Protein AF-A0A8B6X9J7-F1 (afdb_monomer_lite)

InterPro domains:
  IPR001387 Cro/C1-type, helix-turn-helix domain [PF01381] (58-104)
  IPR001387 Cro/C1-type, helix-turn-helix domain [PS50943] (61-108)
  IPR001387 Cro/C1-type, helix-turn-helix domain [SM00530] (52-108)
  IPR001387 Cro/C1-type, helix-turn-helix domain [cd00093] (61-108)
  IPR010982 Lambda repressor-like, DNA-binding domain superfamily [G3DSA:1.10.260.40] (42-122)
  IPR010982 Lambda repressor-like, DNA-binding domain superfamily [SSF47413] (48-125)
  IPR013430 Toxin-antitoxin system, antidote protein, HigA [PTHR36924] (44-119)
  IPR013430 Toxin-antitoxin system, antidote protein, HigA [TIGR02607] (44-119)

Secondary structure (DSSP, 8-state):
-----PPPPPP-----------------S---PPPPPPTTS-SS-PPPHHHHHIIIIITTTT--HHHHHHHHTS-HHHHHHHHHTSSPPPHHHHHHHHHHHSS-HHHHHHHHHHHHHHHHHHHHHHTT--PPPPTT---S--S-----TT-----PPP--PPPPP-

pLDDT: mean 76.55, std 21.68, range [34.72, 98.38]

Organism: NCBI:txid1121388

Radius of gyration: 28.92 Å; chains: 1; bounding box: 95×45×75 Å

Sequence (166 aa):
MTTEVVVPVPARRGGAARRPALPVASPAGGAVRPALPPAGVPLRRPVHPGRFLNRMFLVPLGISQSEAARCLGVSRRRLHEVVQGRRAITPDTAIRCALHFGADAAFWLALQSAWDSFQAWERMKADGVTAPLPRGLDGRARAGLPRGDGMTRAALPPALAPVPAR

Structure (mmCIF, N/CA/C/O backbone):
data_AF-A0A8B6X9J7-F1
#
_entry.id   AF-A0A8B6X9J7-F1
#
loop_
_atom_site.group_PDB
_atom_site.id
_atom_site.type_symbol
_atom_site.label_atom_id
_atom_site.label_alt_id
_atom_site.label_comp_id
_atom_site.label_asym_id
_atom_site.label_entity_id
_atom_site.label_seq_id
_atom_site.pdbx_PDB_ins_code
_atom_site.Cartn_x
_atom_site.Cartn_y
_atom_site.Cartn_z
_atom_site.occupancy
_atom_site.B_iso_or_equiv
_atom_site.auth_seq_id
_atom_site.auth_comp_id
_atom_site.auth_asym_id
_atom_site.auth_atom_id
_atom_site.pdbx_PDB_model_num
ATOM 1 N N . MET A 1 1 ? -62.027 -25.484 -37.563 1.00 50.81 1 MET A N 1
ATOM 2 C CA . MET A 1 1 ? -61.917 -25.197 -39.007 1.00 50.81 1 MET A CA 1
ATOM 3 C C . MET A 1 1 ? -60.703 -24.288 -39.176 1.00 50.81 1 MET A C 1
ATOM 5 O O . MET A 1 1 ? -60.742 -23.194 -38.640 1.00 50.81 1 MET A O 1
ATOM 9 N N . THR A 1 2 ? -59.530 -24.857 -39.486 1.00 43.59 2 THR A N 1
ATOM 10 C CA . THR A 1 2 ? -58.914 -24.885 -40.843 1.00 43.59 2 THR A CA 1
ATOM 11 C C . THR A 1 2 ? -58.187 -23.545 -41.074 1.00 43.59 2 THR A C 1
ATOM 13 O O . THR A 1 2 ? -58.827 -22.509 -41.014 1.00 43.59 2 THR A O 1
ATOM 16 N N . THR A 1 3 ? -56.860 -23.441 -41.177 1.00 54.97 3 THR A N 1
ATOM 17 C CA . THR A 1 3 ? -55.940 -24.159 -42.073 1.00 54.97 3 THR A CA 1
ATOM 18 C C . THR A 1 3 ? -54.501 -24.018 -41.567 1.00 54.97 3 THR A C 1
ATOM 20 O O . THR A 1 3 ? -54.035 -22.906 -41.333 1.00 54.97 3 THR A O 1
ATOM 23 N N . GLU A 1 4 ? -53.790 -25.139 -41.453 1.00 51.59 4 GLU A N 1
ATOM 24 C CA . GLU A 1 4 ? -52.333 -25.196 -41.313 1.00 51.59 4 GLU A CA 1
ATOM 25 C C . GLU A 1 4 ? -51.707 -25.108 -42.717 1.00 51.59 4 GLU A C 1
ATOM 27 O O . GLU A 1 4 ? -52.083 -25.862 -43.616 1.00 51.59 4 GLU A O 1
ATOM 32 N N . VAL A 1 5 ? -50.795 -24.158 -42.938 1.00 64.12 5 VAL A N 1
ATOM 33 C CA . VAL A 1 5 ? -50.091 -23.984 -44.218 1.00 64.12 5 VAL A CA 1
ATOM 34 C C . VAL A 1 5 ? -48.750 -24.713 -44.138 1.00 64.12 5 VAL A C 1
ATOM 36 O O . VAL A 1 5 ? -47.786 -24.209 -43.567 1.00 64.12 5 VAL A O 1
ATOM 39 N N . VAL A 1 6 ? -48.700 -25.912 -44.720 1.00 57.03 6 VAL A N 1
ATOM 40 C CA . VAL A 1 6 ? -47.472 -26.682 -44.962 1.00 57.03 6 VAL A CA 1
ATOM 41 C C . VAL A 1 6 ? -46.674 -26.026 -46.088 1.00 57.03 6 VAL A C 1
ATOM 43 O O . VAL A 1 6 ? -47.153 -25.889 -47.213 1.00 57.03 6 VAL A O 1
ATOM 46 N N . VAL A 1 7 ? -45.433 -25.645 -45.788 1.00 59.47 7 VAL A N 1
ATOM 47 C CA . VAL A 1 7 ? -44.459 -25.101 -46.748 1.00 59.47 7 VAL A CA 1
ATOM 48 C C . VAL A 1 7 ? -43.455 -26.207 -47.104 1.00 59.47 7 VAL A C 1
ATOM 50 O O . VAL A 1 7 ? -42.938 -26.857 -46.192 1.00 59.47 7 VAL A O 1
ATOM 53 N N . PRO A 1 8 ? -43.149 -26.466 -48.388 1.00 55.84 8 PRO A N 1
ATOM 54 C CA . PRO A 1 8 ? -42.259 -27.559 -48.766 1.00 55.84 8 PRO A CA 1
ATOM 55 C C . PRO A 1 8 ? -40.784 -27.215 -48.507 1.00 55.84 8 PRO A C 1
ATOM 57 O O . PRO A 1 8 ? -40.282 -26.173 -48.927 1.00 55.84 8 PRO A O 1
ATOM 60 N N . VAL A 1 9 ? -40.074 -28.137 -47.852 1.00 57.75 9 VAL A N 1
ATOM 61 C CA . VAL A 1 9 ? -38.616 -28.099 -47.662 1.00 57.75 9 VAL A CA 1
ATOM 62 C C . VAL A 1 9 ? -37.927 -28.597 -48.941 1.00 57.75 9 VAL A C 1
ATOM 64 O O . VAL A 1 9 ? -38.150 -29.747 -49.327 1.00 57.75 9 VAL A O 1
ATOM 67 N N . PRO A 1 10 ? -37.070 -27.803 -49.610 1.00 53.34 10 PRO A N 1
ATOM 68 C CA . PRO A 1 10 ? -36.321 -28.292 -50.759 1.00 53.34 10 PRO A CA 1
ATOM 69 C C . PRO A 1 10 ? -35.136 -29.172 -50.334 1.00 53.34 10 PRO A C 1
ATOM 71 O O . PRO A 1 10 ? -34.415 -28.900 -49.373 1.00 53.34 10 PRO A O 1
ATOM 74 N N . ALA A 1 11 ? -34.942 -30.244 -51.101 1.00 56.81 11 ALA A N 1
ATOM 75 C CA . ALA A 1 11 ? -33.927 -31.269 -50.920 1.00 56.81 11 ALA A CA 1
ATOM 76 C C . ALA A 1 11 ? -32.482 -30.733 -50.974 1.00 56.81 11 ALA A C 1
ATOM 78 O O . ALA A 1 11 ? -32.114 -29.924 -51.829 1.00 56.81 11 ALA A O 1
ATOM 79 N N . ARG A 1 12 ? -31.637 -31.280 -50.088 1.00 55.31 12 ARG A N 1
ATOM 80 C CA . ARG A 1 12 ? -30.170 -31.160 -50.089 1.00 55.31 12 ARG A CA 1
ATOM 81 C C . ARG A 1 12 ? -29.594 -31.502 -51.471 1.00 55.31 12 ARG A C 1
ATOM 83 O O . ARG A 1 12 ? -29.514 -32.674 -51.832 1.00 55.31 12 ARG A O 1
ATOM 90 N N . ARG A 1 13 ? -29.073 -30.507 -52.194 1.00 58.03 13 ARG A N 1
ATOM 91 C CA . ARG A 1 13 ? -28.051 -30.733 -53.228 1.00 58.03 13 ARG A CA 1
ATOM 92 C C . ARG A 1 13 ? -26.671 -30.644 -52.586 1.00 58.03 13 ARG A C 1
ATOM 94 O O . ARG A 1 13 ? -26.226 -29.573 -52.183 1.00 58.03 13 ARG A O 1
ATOM 101 N N . GLY A 1 14 ? -26.010 -31.794 -52.483 1.00 55.16 14 GLY A N 1
ATOM 102 C CA . GLY A 1 14 ? -24.597 -31.886 -52.146 1.00 55.16 14 GLY A CA 1
ATOM 103 C C . GLY A 1 14 ? -23.751 -31.232 -53.234 1.00 55.16 14 GLY A C 1
ATOM 104 O O . GLY A 1 14 ? -23.566 -31.797 -54.305 1.00 55.16 14 GLY A O 1
ATOM 105 N N . GLY A 1 15 ? -23.242 -30.039 -52.949 1.00 5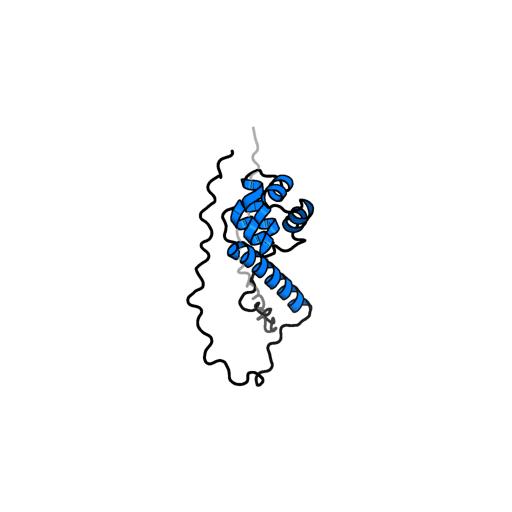0.88 15 GLY A N 1
ATOM 106 C CA . GLY A 1 15 ? -22.102 -29.459 -53.643 1.00 50.88 15 GLY A CA 1
ATOM 107 C C . GLY A 1 15 ? -20.909 -29.532 -52.704 1.00 50.88 15 GLY A C 1
ATOM 108 O O . GLY A 1 15 ? -20.868 -28.810 -51.709 1.00 50.88 15 GLY A O 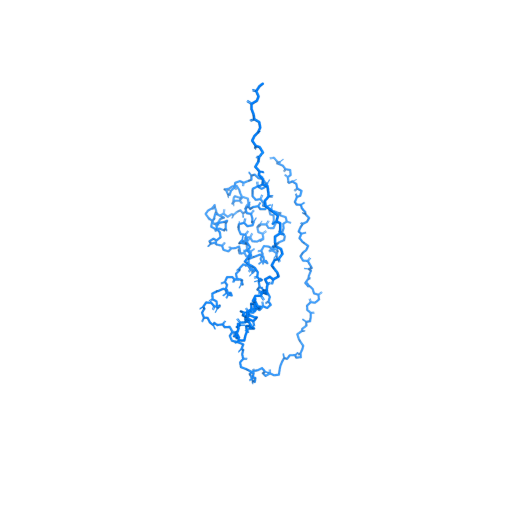1
ATOM 109 N N . ALA A 1 16 ? -19.953 -30.414 -52.993 1.00 58.56 16 ALA A N 1
ATOM 110 C CA . ALA A 1 16 ? -18.640 -30.395 -52.366 1.00 58.56 16 ALA A CA 1
ATOM 111 C C . ALA A 1 16 ? -17.931 -29.098 -52.785 1.00 58.56 16 ALA A C 1
ATOM 113 O O . ALA A 1 16 ? -17.168 -29.063 -53.748 1.00 58.56 16 ALA A O 1
ATOM 114 N N . ALA A 1 17 ? -18.237 -28.001 -52.089 1.00 54.50 17 ALA A N 1
ATOM 115 C CA . ALA A 1 17 ? -17.493 -26.766 -52.204 1.00 54.50 17 ALA A CA 1
ATOM 116 C C . ALA A 1 17 ? -16.061 -27.081 -51.769 1.00 54.50 17 ALA A C 1
ATOM 118 O O . ALA A 1 17 ? -15.794 -27.317 -50.588 1.00 54.50 17 ALA A O 1
ATOM 119 N N . ARG A 1 18 ? -15.143 -27.127 -52.740 1.00 59.69 18 ARG A N 1
ATOM 120 C CA . ARG A 1 18 ? -13.708 -27.001 -52.494 1.00 59.69 18 ARG A CA 1
ATOM 121 C C . ARG A 1 18 ? -13.536 -25.761 -51.622 1.00 59.69 18 ARG A C 1
ATOM 123 O O . ARG A 1 18 ? -13.634 -24.643 -52.119 1.00 59.69 18 ARG A O 1
ATOM 130 N N . ARG A 1 19 ? -13.367 -25.963 -50.311 1.00 56.72 19 ARG A N 1
ATOM 131 C CA . ARG A 1 19 ? -13.058 -24.887 -49.368 1.00 56.72 19 ARG A CA 1
ATOM 132 C C . ARG A 1 19 ? -11.798 -24.221 -49.922 1.00 56.72 19 ARG A C 1
ATOM 134 O O . ARG A 1 19 ? -10.800 -24.933 -50.056 1.00 56.72 19 ARG A O 1
ATOM 141 N N . PRO A 1 20 ? -11.814 -22.931 -50.298 1.00 53.94 20 PRO A N 1
ATOM 142 C CA . PRO A 1 20 ? -10.567 -22.265 -50.621 1.00 53.94 20 PRO A CA 1
ATOM 143 C C . PRO A 1 20 ? -9.691 -22.389 -49.377 1.00 53.94 20 PRO A C 1
ATOM 145 O O . PRO A 1 20 ? -10.136 -22.082 -48.267 1.00 53.94 20 PRO A O 1
ATOM 148 N N . ALA A 1 21 ? -8.491 -22.944 -49.550 1.00 56.97 21 ALA A N 1
ATOM 149 C CA . ALA A 1 21 ? -7.493 -22.947 -48.501 1.00 56.97 21 ALA A CA 1
ATOM 150 C C . ALA A 1 21 ? -7.308 -21.485 -48.091 1.00 56.97 21 ALA A C 1
ATOM 152 O O . ALA A 1 21 ? -6.822 -20.676 -48.882 1.00 56.97 21 ALA A O 1
ATOM 153 N N . LEU A 1 22 ? -7.778 -21.135 -46.891 1.00 51.03 22 LEU A N 1
ATOM 154 C CA . LEU A 1 22 ? -7.422 -19.865 -46.280 1.00 51.03 22 LEU A CA 1
ATOM 155 C C . LEU A 1 22 ? -5.895 -19.799 -46.340 1.00 51.03 22 LEU A C 1
ATOM 157 O O . LEU A 1 22 ? -5.258 -20.793 -45.966 1.00 51.03 22 LEU A O 1
ATOM 161 N N . PRO A 1 23 ? -5.295 -18.702 -46.829 1.00 50.94 23 PRO A N 1
ATOM 162 C CA . PRO A 1 23 ? -3.862 -18.554 -46.717 1.00 50.94 23 PRO A CA 1
ATOM 163 C C . PRO A 1 23 ? -3.553 -18.668 -45.227 1.00 50.94 23 PRO A C 1
ATOM 165 O O . PRO A 1 23 ? -3.982 -17.836 -44.425 1.00 50.94 23 PRO A O 1
ATOM 168 N N . VAL A 1 24 ? -2.860 -19.741 -44.846 1.00 57.06 24 VAL A N 1
ATOM 169 C CA . VAL A 1 24 ? -2.167 -19.809 -43.567 1.00 57.06 24 VAL A CA 1
ATOM 170 C C . VAL A 1 24 ? -1.078 -18.754 -43.661 1.00 57.06 24 VAL A C 1
ATOM 172 O O . VAL A 1 24 ? 0.054 -19.022 -44.052 1.00 57.06 24 VAL A O 1
ATOM 175 N N . ALA A 1 25 ? -1.465 -17.506 -43.401 1.00 51.84 25 ALA A N 1
ATOM 176 C CA . ALA A 1 25 ? -0.550 -16.418 -43.163 1.00 51.84 25 ALA A CA 1
ATOM 177 C C . ALA A 1 25 ? 0.238 -16.822 -41.919 1.00 51.84 25 ALA A C 1
ATOM 179 O O . ALA A 1 25 ? -0.180 -16.601 -40.784 1.00 51.84 25 ALA A O 1
ATOM 180 N N . SER A 1 26 ? 1.350 -17.513 -42.153 1.00 52.38 26 SER A N 1
ATOM 181 C CA . SER A 1 26 ? 2.411 -17.668 -41.180 1.00 52.38 26 SER A CA 1
ATOM 182 C C . SER A 1 26 ? 2.756 -16.252 -40.724 1.00 52.38 26 SER A C 1
ATOM 184 O O . SER A 1 26 ? 3.081 -15.428 -41.587 1.00 52.38 26 SER A O 1
ATOM 186 N N . PRO A 1 27 ? 2.654 -15.903 -39.430 1.00 53.75 27 PRO A N 1
ATOM 187 C CA . PRO A 1 27 ? 3.125 -14.614 -38.966 1.00 53.75 27 PRO A CA 1
ATOM 188 C C . PRO A 1 27 ? 4.659 -14.651 -38.963 1.00 53.75 27 PRO A C 1
ATOM 190 O O . PRO A 1 27 ? 5.305 -14.694 -37.922 1.00 53.75 27 PRO A O 1
ATOM 193 N N . ALA A 1 28 ? 5.258 -14.622 -40.154 1.00 49.19 28 ALA A N 1
ATOM 194 C CA . ALA A 1 28 ? 6.640 -14.230 -40.384 1.00 49.19 28 ALA A CA 1
ATOM 195 C C . ALA A 1 28 ? 6.716 -12.696 -40.332 1.00 49.19 28 ALA A C 1
ATOM 197 O O . ALA A 1 28 ? 7.081 -12.015 -41.281 1.00 49.19 28 ALA A O 1
ATOM 198 N N . GLY A 1 29 ? 6.290 -12.149 -39.202 1.00 46.53 29 GLY A N 1
ATOM 199 C CA . GLY A 1 29 ? 6.501 -10.776 -38.796 1.00 46.53 29 GLY A CA 1
ATOM 200 C C . GLY A 1 29 ? 6.819 -10.885 -37.325 1.00 46.53 29 GLY A C 1
ATOM 201 O O . GLY A 1 29 ? 5.952 -11.295 -36.556 1.00 46.53 29 GLY A O 1
ATOM 202 N N . GLY A 1 30 ? 8.079 -10.646 -36.960 1.00 47.81 30 GLY A N 1
ATOM 203 C CA . GLY A 1 30 ? 8.564 -10.745 -35.592 1.00 47.81 30 GLY A CA 1
ATOM 204 C C . GLY A 1 30 ? 7.754 -9.833 -34.683 1.00 47.81 30 GLY A C 1
ATOM 205 O O . GLY A 1 30 ? 8.118 -8.682 -34.467 1.00 47.81 30 GLY A O 1
ATOM 206 N N . ALA A 1 31 ? 6.643 -10.342 -34.156 1.00 46.03 31 ALA A N 1
ATOM 207 C CA . ALA A 1 31 ? 5.949 -9.739 -33.046 1.00 46.03 31 ALA A CA 1
ATOM 208 C C . ALA A 1 31 ? 6.944 -9.811 -31.895 1.00 46.03 31 ALA A C 1
ATOM 210 O O . ALA A 1 31 ? 7.126 -10.867 -31.284 1.00 46.03 31 ALA A O 1
ATOM 211 N N . VAL A 1 32 ? 7.664 -8.710 -31.673 1.00 50.75 32 VAL A N 1
ATOM 212 C CA . VAL A 1 32 ? 8.508 -8.522 -30.501 1.00 50.75 32 VAL A CA 1
ATOM 213 C C . VAL A 1 32 ? 7.588 -8.778 -29.324 1.00 50.75 32 VAL A C 1
ATOM 215 O O . VAL A 1 32 ? 6.709 -7.973 -29.016 1.00 50.75 32 VAL A O 1
ATOM 218 N N . ARG A 1 33 ? 7.708 -9.969 -28.730 1.00 54.47 33 ARG A N 1
ATOM 219 C CA . ARG A 1 33 ? 6.949 -10.316 -27.535 1.00 54.47 33 ARG A CA 1
ATOM 220 C C . ARG A 1 33 ? 7.248 -9.196 -26.541 1.00 54.47 33 ARG A C 1
ATOM 222 O O . ARG A 1 33 ? 8.435 -8.925 -26.335 1.00 54.47 33 ARG A O 1
ATOM 229 N N . PRO A 1 34 ? 6.230 -8.518 -25.979 1.00 58.81 34 PRO A N 1
ATOM 230 C CA . PRO A 1 34 ? 6.489 -7.453 -25.027 1.00 58.81 34 PRO A CA 1
ATOM 231 C C . PRO A 1 34 ? 7.397 -8.017 -23.941 1.00 58.81 34 PRO A C 1
ATOM 233 O O . PRO A 1 34 ? 7.181 -9.144 -23.479 1.00 58.81 34 PRO A O 1
ATOM 236 N N . ALA A 1 35 ? 8.446 -7.265 -23.603 1.00 72.50 35 ALA A N 1
ATOM 237 C CA . ALA A 1 35 ? 9.390 -7.682 -22.582 1.00 72.50 35 ALA A CA 1
ATOM 238 C C . ALA A 1 35 ? 8.603 -8.069 -21.324 1.00 72.50 35 ALA A C 1
ATOM 240 O O . ALA A 1 35 ? 7.720 -7.333 -20.873 1.00 72.50 35 ALA A O 1
ATOM 241 N N . LEU A 1 36 ? 8.872 -9.265 -20.803 1.00 81.50 36 LEU A N 1
ATOM 242 C CA . LEU A 1 36 ? 8.294 -9.690 -19.538 1.00 81.50 36 LEU A CA 1
ATOM 243 C C . LEU A 1 36 ? 8.805 -8.736 -18.446 1.00 81.50 36 LEU A C 1
ATOM 245 O O . LEU A 1 36 ? 9.987 -8.380 -18.483 1.00 81.50 36 LEU A O 1
ATOM 249 N N . PRO A 1 37 ? 7.969 -8.330 -17.477 1.00 87.25 37 PRO A N 1
ATOM 250 C CA . PRO A 1 37 ? 8.466 -7.596 -16.326 1.00 87.25 37 PRO A CA 1
ATOM 251 C C . PRO A 1 37 ? 9.570 -8.378 -15.592 1.00 87.25 37 PRO A C 1
ATOM 253 O O . PRO A 1 37 ? 9.551 -9.616 -15.585 1.00 87.25 37 PRO A O 1
ATOM 256 N N . PRO A 1 38 ? 10.526 -7.680 -14.953 1.00 86.81 38 PRO A N 1
ATOM 257 C CA . PRO A 1 38 ? 11.549 -8.320 -14.135 1.00 86.81 38 PRO A CA 1
ATOM 258 C C . PRO A 1 38 ? 10.939 -9.016 -12.907 1.00 86.81 38 PRO A C 1
ATOM 260 O O . PRO A 1 38 ? 9.800 -8.761 -12.511 1.00 86.81 38 PRO A O 1
ATOM 263 N N . ALA A 1 39 ? 11.720 -9.894 -12.272 1.00 87.75 39 ALA A N 1
ATOM 264 C CA . ALA A 1 39 ? 11.300 -10.566 -11.044 1.00 87.75 39 ALA A CA 1
ATOM 265 C C . ALA A 1 39 ? 10.913 -9.547 -9.952 1.00 87.75 39 ALA A C 1
ATOM 267 O O . ALA A 1 39 ? 11.601 -8.549 -9.754 1.00 87.75 39 ALA A O 1
ATOM 268 N N . GLY A 1 40 ? 9.802 -9.803 -9.253 1.00 87.38 40 GLY A N 1
ATOM 269 C CA . GLY A 1 40 ? 9.246 -8.895 -8.237 1.00 87.38 40 GLY A CA 1
ATOM 270 C C . GLY A 1 40 ? 8.259 -7.848 -8.773 1.00 87.38 40 GLY A C 1
ATOM 271 O O . GLY A 1 40 ? 7.593 -7.180 -7.981 1.00 87.38 40 GLY A O 1
ATOM 272 N N . VAL A 1 41 ? 8.097 -7.737 -10.095 1.00 93.94 41 VAL A N 1
ATOM 273 C CA . VAL A 1 41 ? 7.034 -6.937 -10.719 1.00 93.94 41 VAL A CA 1
ATOM 274 C C . VAL A 1 41 ? 5.866 -7.856 -11.120 1.00 93.94 41 VAL A C 1
ATOM 276 O O . VAL A 1 41 ? 6.074 -8.837 -11.838 1.00 93.94 41 VAL A O 1
ATOM 279 N N . PRO A 1 42 ? 4.624 -7.574 -10.683 1.00 94.19 42 PRO A N 1
ATOM 280 C CA . PRO A 1 42 ? 3.460 -8.376 -11.054 1.00 94.19 42 PRO A CA 1
ATOM 281 C C . PRO A 1 42 ? 3.193 -8.415 -12.567 1.00 94.19 42 PRO A C 1
ATOM 283 O O . PRO A 1 42 ? 3.325 -7.415 -13.264 1.00 94.19 42 PRO A O 1
ATOM 286 N N . LEU A 1 43 ? 2.715 -9.559 -13.070 1.00 92.75 43 LEU A N 1
ATOM 287 C CA . LEU A 1 43 ? 2.310 -9.714 -1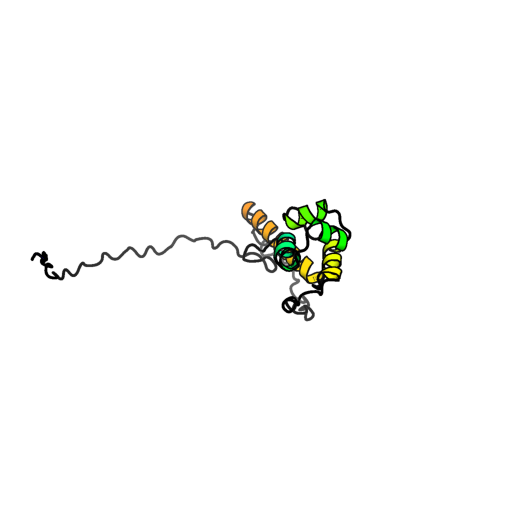4.478 1.00 92.75 43 LEU A CA 1
ATOM 288 C C . LEU A 1 43 ? 0.974 -9.036 -14.807 1.00 92.75 43 LEU A C 1
ATOM 290 O O . LEU A 1 43 ? 0.720 -8.665 -15.950 1.00 92.75 43 LEU A O 1
ATOM 294 N N . ARG A 1 44 ? 0.087 -8.929 -13.815 1.00 93.81 44 ARG A N 1
ATOM 295 C CA . ARG A 1 44 ? -1.227 -8.290 -13.936 1.00 93.81 44 ARG A CA 1
ATOM 296 C C . ARG A 1 44 ? -1.289 -7.100 -13.003 1.00 93.81 44 ARG A C 1
ATOM 298 O O . ARG A 1 44 ? -0.683 -7.135 -11.935 1.00 93.81 44 ARG A O 1
ATOM 305 N N . ARG A 1 45 ? -2.092 -6.104 -13.379 1.00 95.62 45 ARG A N 1
ATOM 306 C CA . ARG A 1 45 ? -2.313 -4.912 -12.563 1.00 95.62 45 ARG A CA 1
ATOM 307 C C . ARG A 1 45 ? -2.820 -5.312 -11.168 1.00 95.62 45 ARG A C 1
ATOM 309 O O . ARG A 1 45 ? -3.942 -5.820 -11.072 1.00 95.62 45 ARG A O 1
ATOM 316 N N . PRO A 1 46 ? -2.037 -5.086 -10.102 1.00 96.62 46 PRO A N 1
ATOM 317 C CA . PRO A 1 46 ? -2.473 -5.372 -8.743 1.00 96.62 46 PRO A CA 1
ATOM 318 C C . PRO A 1 46 ? -3.542 -4.364 -8.305 1.00 96.62 46 PRO A C 1
ATOM 320 O O . PRO A 1 46 ? -3.747 -3.326 -8.933 1.00 96.62 46 PRO A O 1
ATOM 323 N N . VAL A 1 47 ? -4.243 -4.653 -7.212 1.00 96.69 47 VAL A N 1
ATOM 324 C CA . VAL A 1 47 ? -5.178 -3.700 -6.600 1.00 96.69 47 VAL A CA 1
ATOM 325 C C . VAL A 1 47 ? -4.395 -2.773 -5.676 1.00 96.69 47 VAL A C 1
ATOM 327 O O . VAL A 1 47 ? -3.601 -3.248 -4.872 1.00 96.69 47 VAL A O 1
ATOM 330 N N . HIS A 1 48 ? -4.640 -1.461 -5.749 1.00 98.00 48 HIS A N 1
ATOM 331 C CA . HIS A 1 48 ? -4.021 -0.515 -4.817 1.00 98.00 48 HIS A CA 1
ATOM 332 C C . HIS A 1 48 ? -4.342 -0.914 -3.362 1.00 98.00 48 HIS A C 1
ATOM 334 O O . HIS A 1 48 ? -5.523 -1.122 -3.051 1.00 98.00 48 HIS A O 1
ATOM 340 N N . PRO A 1 49 ? -3.359 -0.953 -2.447 1.00 97.06 49 PRO A N 1
ATOM 341 C CA . PRO A 1 49 ? -3.550 -1.460 -1.086 1.00 97.06 49 PRO A CA 1
ATOM 342 C C . PRO A 1 49 ? -4.648 -0.729 -0.304 1.00 97.06 49 PRO A C 1
ATOM 344 O O . PRO A 1 49 ? -5.428 -1.356 0.400 1.00 97.06 49 PRO A O 1
ATOM 347 N N . GLY A 1 50 ? -4.810 0.582 -0.488 1.00 97.50 50 GLY A N 1
ATOM 348 C CA . GLY A 1 50 ? -5.933 1.311 0.113 1.00 97.50 50 GLY A CA 1
ATOM 349 C C . GLY A 1 50 ? -7.322 0.934 -0.434 1.00 97.50 50 GLY A C 1
ATOM 350 O O . GLY A 1 50 ? -8.297 0.925 0.317 1.00 97.50 50 GLY A O 1
ATOM 351 N N . ARG A 1 51 ? -7.437 0.554 -1.717 1.00 97.75 51 ARG A N 1
ATOM 352 C CA . ARG A 1 51 ? -8.698 0.017 -2.266 1.00 97.75 51 ARG A CA 1
ATOM 353 C C . ARG A 1 51 ? -8.964 -1.388 -1.734 1.00 97.75 51 ARG A C 1
ATOM 355 O O . ARG A 1 51 ? -10.117 -1.728 -1.480 1.00 97.75 51 ARG A O 1
ATOM 362 N N . PHE A 1 52 ? -7.904 -2.177 -1.560 1.00 97.06 52 PHE A N 1
ATOM 363 C CA . PHE A 1 52 ? -7.964 -3.487 -0.921 1.00 97.06 52 PHE A CA 1
ATOM 364 C C . PHE A 1 52 ? -8.438 -3.370 0.535 1.00 97.06 52 PHE A C 1
ATOM 366 O O . PHE A 1 52 ? -9.411 -4.024 0.893 1.00 97.06 52 PHE A O 1
ATOM 373 N N . LEU A 1 53 ? -7.852 -2.459 1.324 1.00 96.25 53 LEU A N 1
ATOM 374 C CA . LEU A 1 53 ? -8.278 -2.144 2.693 1.00 96.25 53 LEU A CA 1
ATOM 375 C C . LEU A 1 53 ? -9.784 -1.856 2.762 1.00 96.25 53 LEU A C 1
ATOM 377 O O . LEU A 1 53 ? -10.499 -2.436 3.574 1.00 96.25 53 LEU A O 1
ATOM 381 N N . ASN A 1 54 ? -10.284 -0.999 1.871 1.00 97.00 54 ASN A N 1
ATOM 382 C CA . ASN A 1 54 ? -11.703 -0.659 1.848 1.00 97.00 54 ASN A CA 1
ATOM 383 C C . ASN A 1 54 ? -12.600 -1.868 1.542 1.00 97.00 54 ASN A C 1
ATOM 385 O O . ASN A 1 54 ? -13.604 -2.068 2.214 1.00 97.00 54 ASN A O 1
ATOM 389 N N . ARG A 1 55 ? -12.245 -2.672 0.534 1.00 97.06 55 ARG A N 1
ATOM 390 C CA . ARG A 1 55 ? -13.078 -3.795 0.072 1.00 97.06 55 ARG A CA 1
ATOM 391 C C . ARG A 1 55 ? -13.034 -5.010 0.991 1.00 97.06 55 ARG A C 1
ATOM 393 O O . ARG A 1 55 ? -14.043 -5.689 1.107 1.00 97.06 55 ARG A O 1
ATOM 400 N N . MET A 1 56 ? -11.881 -5.289 1.591 1.00 96.12 56 MET A N 1
ATOM 401 C CA . MET A 1 56 ? -11.656 -6.521 2.351 1.00 96.12 56 MET A CA 1
ATOM 402 C C . MET A 1 56 ? -11.812 -6.333 3.858 1.00 96.12 56 MET A C 1
ATOM 404 O O . MET A 1 56 ? -12.013 -7.317 4.556 1.00 96.12 56 MET A O 1
ATOM 408 N N . PHE A 1 57 ? -11.741 -5.094 4.358 1.00 94.94 57 PHE A N 1
ATOM 409 C CA . PHE A 1 57 ? -11.856 -4.811 5.790 1.00 94.94 57 PHE A CA 1
ATOM 410 C C . PHE A 1 57 ? -12.970 -3.812 6.078 1.00 94.94 57 PHE A C 1
ATOM 412 O O . PHE A 1 57 ? -13.920 -4.165 6.761 1.00 94.94 57 PHE A O 1
ATOM 419 N N . LEU A 1 58 ? -12.913 -2.591 5.532 1.00 95.19 58 LEU A N 1
ATOM 420 C CA . LEU A 1 58 ? -13.857 -1.544 5.952 1.00 95.19 58 LEU A CA 1
ATOM 421 C C . LEU A 1 58 ? -15.314 -1.889 5.613 1.00 95.19 58 LEU A C 1
ATOM 423 O O . LEU A 1 58 ? -16.184 -1.788 6.472 1.00 95.19 58 LEU A O 1
ATOM 427 N N . VAL A 1 59 ? -15.569 -2.322 4.374 1.00 95.88 59 VAL A N 1
ATOM 428 C CA . VAL A 1 59 ? -16.916 -2.687 3.912 1.00 95.88 59 VAL A CA 1
ATOM 429 C C . VAL A 1 59 ? -17.452 -3.928 4.643 1.00 95.88 59 VAL A C 1
ATOM 431 O O . VAL A 1 59 ? -18.556 -3.830 5.174 1.00 95.88 59 VAL A O 1
ATOM 434 N N . PRO A 1 60 ? -16.716 -5.055 4.748 1.00 95.69 60 PRO A N 1
ATOM 435 C CA . PRO A 1 60 ? -17.196 -6.225 5.489 1.00 95.69 60 PRO A CA 1
ATOM 436 C C . PRO A 1 60 ? -17.423 -5.973 6.983 1.00 95.69 60 PRO A C 1
ATOM 438 O O . PRO A 1 60 ? -18.332 -6.555 7.562 1.00 95.69 60 PRO A O 1
ATOM 441 N N . LEU A 1 61 ? -16.625 -5.096 7.600 1.00 94.56 61 LEU A N 1
ATOM 442 C CA . LEU A 1 61 ? -16.770 -4.726 9.010 1.00 94.56 61 LEU A CA 1
ATOM 443 C C . LEU A 1 61 ? -17.837 -3.643 9.248 1.00 94.56 61 LEU A C 1
ATOM 445 O O . LEU A 1 61 ? -18.097 -3.298 10.396 1.00 94.56 61 LEU A O 1
ATOM 449 N N . GLY A 1 62 ? -18.426 -3.067 8.194 1.00 96.00 62 GLY A N 1
ATOM 450 C CA . GLY A 1 62 ? -19.421 -1.997 8.320 1.00 96.00 62 GLY A CA 1
ATOM 451 C C . GLY A 1 62 ? -18.875 -0.682 8.895 1.00 96.00 62 GLY A C 1
ATOM 452 O O . GLY A 1 62 ? -19.656 0.180 9.289 1.00 96.00 62 GLY A O 1
ATOM 453 N N . ILE A 1 63 ? -17.552 -0.499 8.935 1.00 95.81 63 ILE A N 1
ATOM 454 C CA . ILE A 1 63 ? -16.916 0.680 9.535 1.00 95.81 63 ILE A CA 1
ATOM 455 C C . ILE A 1 63 ? -16.712 1.793 8.509 1.00 95.81 63 ILE A C 1
ATOM 457 O O . ILE A 1 63 ? -16.252 1.588 7.381 1.00 95.81 63 ILE A O 1
ATOM 461 N N . SER A 1 64 ? -17.007 3.027 8.914 1.00 97.00 64 SER A N 1
ATOM 462 C CA . SER A 1 64 ? -16.781 4.187 8.049 1.00 97.00 64 SER A CA 1
ATOM 463 C C . SER A 1 64 ? -15.290 4.540 7.948 1.00 97.00 64 SER A C 1
ATOM 465 O O . SER A 1 64 ? -14.514 4.322 8.877 1.00 97.00 64 SER A O 1
ATOM 467 N N . GLN A 1 65 ? -14.875 5.208 6.863 1.00 96.19 65 GLN A N 1
ATOM 468 C CA . GLN A 1 65 ? -13.511 5.764 6.767 1.00 96.19 65 GLN A CA 1
ATOM 469 C C . GLN A 1 65 ? -13.198 6.761 7.899 1.00 96.19 65 GLN A C 1
ATOM 471 O O . GLN A 1 65 ? -12.044 6.939 8.264 1.00 96.19 65 GLN A O 1
ATOM 476 N N . SER A 1 66 ? -14.198 7.435 8.468 1.00 97.38 66 SER A N 1
ATOM 477 C CA . SER A 1 66 ? -13.967 8.370 9.579 1.00 97.38 66 SER A CA 1
ATOM 478 C C . SER A 1 66 ? -13.623 7.624 10.862 1.00 97.38 66 SER A C 1
ATOM 480 O O . SER A 1 66 ? -12.739 8.025 11.611 1.00 97.38 66 SER A O 1
ATOM 482 N N . GLU A 1 67 ? -14.330 6.529 11.108 1.00 96.94 67 GLU A N 1
ATOM 483 C CA . GLU A 1 67 ? -14.123 5.655 12.252 1.00 96.94 67 GLU A CA 1
ATOM 484 C C . GLU A 1 67 ? -12.806 4.898 12.147 1.00 96.94 67 GLU A C 1
ATOM 486 O O . GLU A 1 67 ? -11.985 4.996 13.051 1.00 96.94 67 GLU A O 1
ATOM 491 N N . ALA A 1 68 ? -12.525 4.301 10.989 1.00 96.75 68 ALA A N 1
ATOM 492 C CA . ALA A 1 68 ? -11.242 3.668 10.718 1.00 96.75 68 ALA A CA 1
ATOM 493 C C . ALA A 1 68 ? -10.062 4.644 10.870 1.00 96.75 68 ALA A C 1
ATOM 495 O O . ALA A 1 68 ? -9.033 4.279 11.427 1.00 96.75 68 ALA A O 1
ATOM 496 N N . ALA A 1 69 ? -10.204 5.902 10.433 1.00 97.81 69 ALA A N 1
ATOM 497 C CA . ALA A 1 69 ? -9.160 6.910 10.617 1.00 97.81 69 ALA A CA 1
ATOM 498 C C . ALA A 1 69 ? -8.904 7.213 12.102 1.00 97.81 69 ALA A C 1
ATOM 500 O O . ALA A 1 69 ? -7.746 7.322 12.504 1.00 97.81 69 ALA A O 1
ATOM 501 N N . ARG A 1 70 ? -9.970 7.293 12.914 1.00 97.44 70 ARG A N 1
ATOM 502 C CA . ARG A 1 70 ? -9.867 7.450 14.373 1.00 97.44 70 ARG A CA 1
ATOM 503 C C . ARG A 1 70 ? -9.172 6.251 15.012 1.00 97.44 70 ARG A C 1
ATOM 505 O O . ARG A 1 70 ? -8.227 6.464 15.760 1.00 97.44 70 ARG A O 1
ATOM 512 N N . CYS A 1 71 ? -9.578 5.024 14.673 1.00 95.19 71 CYS A N 1
ATOM 513 C CA . CYS A 1 71 ? -8.945 3.805 15.182 1.00 95.19 71 CYS A CA 1
ATOM 514 C C . CYS A 1 71 ? -7.452 3.778 14.849 1.00 95.19 71 CYS A C 1
ATOM 516 O O . CYS A 1 71 ? -6.634 3.644 15.745 1.00 95.19 71 CYS A O 1
ATOM 518 N N . LEU A 1 72 ? -7.092 4.019 13.585 1.00 96.06 72 LEU A N 1
ATOM 519 C CA . LEU A 1 72 ? -5.702 4.029 13.125 1.00 96.06 72 LEU A CA 1
ATOM 520 C C . LEU A 1 72 ? -4.881 5.218 13.665 1.00 96.06 72 LEU A C 1
ATOM 522 O O . LEU A 1 72 ? -3.666 5.254 13.464 1.00 96.06 72 LEU A O 1
ATOM 526 N N . GLY A 1 73 ? -5.502 6.219 14.297 1.00 96.81 73 GLY A N 1
ATOM 527 C CA . GLY A 1 73 ? -4.819 7.429 14.764 1.00 96.81 73 GLY A CA 1
ATOM 528 C C . GLY A 1 73 ? -4.251 8.284 13.626 1.00 96.81 73 GLY A C 1
ATOM 529 O O . GLY A 1 73 ? -3.169 8.855 13.753 1.00 96.81 73 GLY A O 1
ATOM 530 N N . VAL A 1 74 ? -4.948 8.351 12.487 1.00 97.19 74 VAL A N 1
ATOM 531 C CA . VAL A 1 74 ? -4.566 9.166 11.321 1.00 97.19 74 VAL A CA 1
ATOM 532 C C . VAL A 1 74 ? -5.678 10.140 10.944 1.00 97.19 74 VAL A C 1
ATOM 534 O O . VAL A 1 74 ? -6.841 9.957 11.292 1.00 97.19 74 VAL A O 1
ATOM 537 N N . SER A 1 75 ? -5.357 11.188 10.181 1.00 98.00 75 SER A N 1
ATOM 538 C CA . SER A 1 75 ? -6.401 12.100 9.710 1.00 98.00 75 SER A CA 1
ATOM 539 C C . SER A 1 75 ? -7.355 11.401 8.733 1.00 98.00 75 SER A C 1
ATOM 541 O O . SER A 1 75 ? -6.932 10.624 7.870 1.00 98.00 75 SER A O 1
ATOM 543 N N . ARG A 1 76 ? -8.652 11.737 8.801 1.00 97.88 76 ARG A N 1
ATOM 544 C CA . ARG A 1 76 ? -9.668 11.260 7.841 1.00 97.88 76 ARG A CA 1
ATOM 545 C C . ARG A 1 76 ? -9.249 11.531 6.397 1.00 97.88 76 ARG A C 1
ATOM 547 O O . ARG A 1 76 ? -9.425 10.677 5.534 1.00 97.88 76 ARG A O 1
ATOM 554 N N . ARG A 1 77 ? -8.647 12.700 6.141 1.00 98.06 77 ARG A N 1
ATOM 555 C CA . ARG A 1 77 ? -8.101 13.060 4.826 1.00 98.06 77 ARG A CA 1
ATOM 556 C C . ARG A 1 77 ? -7.026 12.072 4.371 1.00 98.06 77 ARG A C 1
ATOM 558 O O . ARG A 1 77 ? -7.096 11.605 3.237 1.00 98.06 77 ARG A O 1
ATOM 565 N N . ARG A 1 78 ? -6.060 11.738 5.238 1.00 97.44 78 ARG A N 1
ATOM 566 C CA . ARG A 1 78 ? -4.998 10.774 4.915 1.00 97.44 78 ARG A CA 1
ATOM 567 C C . ARG A 1 78 ? -5.600 9.424 4.538 1.00 97.44 78 ARG A C 1
ATOM 569 O O . ARG A 1 78 ? -5.255 8.896 3.484 1.00 97.44 78 ARG A O 1
ATOM 576 N N . LEU A 1 79 ? -6.514 8.893 5.354 1.00 97.81 79 LEU A N 1
ATOM 577 C CA . LEU A 1 79 ? -7.129 7.597 5.065 1.00 97.81 79 LEU A CA 1
ATOM 578 C C . LEU A 1 79 ? -7.960 7.634 3.777 1.00 97.81 79 LEU A C 1
ATOM 580 O O . LEU A 1 79 ? -7.887 6.711 2.971 1.00 97.81 79 LEU A O 1
ATOM 584 N N . HIS A 1 80 ? -8.687 8.724 3.535 1.00 97.88 80 HIS A N 1
ATOM 585 C CA . HIS A 1 80 ? -9.434 8.907 2.297 1.00 97.88 80 HIS A CA 1
ATOM 586 C C . HIS A 1 80 ? -8.520 8.899 1.059 1.00 97.88 80 HIS A C 1
ATOM 588 O O . HIS A 1 80 ? -8.805 8.201 0.088 1.00 97.88 80 HIS A O 1
ATOM 594 N N . GLU A 1 81 ? -7.396 9.623 1.082 1.00 98.38 81 GLU A N 1
ATOM 595 C CA . GLU A 1 81 ? -6.412 9.611 -0.012 1.00 98.38 81 GLU A CA 1
ATOM 596 C C . GLU A 1 81 ? -5.845 8.204 -0.259 1.00 98.38 81 GLU A C 1
ATOM 598 O O . GLU A 1 81 ? -5.718 7.795 -1.417 1.00 98.38 81 GLU A O 1
ATOM 603 N N . VAL A 1 82 ? -5.567 7.449 0.811 1.00 97.94 82 VAL A N 1
ATOM 604 C CA . VAL A 1 82 ? -5.114 6.052 0.725 1.00 97.94 82 VAL A CA 1
ATOM 605 C C . VAL A 1 82 ? -6.178 5.183 0.055 1.00 97.94 82 VAL A C 1
ATOM 607 O O . VAL A 1 82 ? -5.884 4.506 -0.931 1.00 97.94 82 VAL A O 1
ATOM 610 N N . VAL A 1 83 ? -7.433 5.244 0.516 1.00 97.56 83 VAL A N 1
ATOM 611 C CA . VAL A 1 83 ? -8.545 4.454 -0.043 1.00 97.56 83 VAL A CA 1
ATOM 612 C C . VAL A 1 83 ? -8.801 4.778 -1.517 1.00 97.56 83 VAL A C 1
ATOM 614 O O . VAL A 1 83 ? -9.065 3.875 -2.312 1.00 97.56 83 VAL A O 1
ATOM 617 N N . GLN A 1 84 ? -8.658 6.042 -1.920 1.00 97.62 84 GLN A N 1
ATOM 618 C CA . GLN A 1 84 ? -8.793 6.446 -3.324 1.00 97.62 84 GLN A CA 1
ATOM 619 C C . GLN A 1 84 ? -7.630 5.973 -4.214 1.00 97.62 84 GLN A C 1
ATOM 621 O O . GLN A 1 84 ? -7.748 5.975 -5.442 1.00 97.62 84 GLN A O 1
ATOM 626 N N . GLY A 1 85 ? -6.527 5.521 -3.618 1.00 96.69 85 GLY A N 1
ATOM 627 C CA . GLY A 1 85 ? -5.309 5.155 -4.334 1.00 96.69 85 GLY A CA 1
ATOM 628 C C . GLY A 1 85 ? -4.461 6.349 -4.756 1.00 96.69 85 GLY A C 1
ATOM 629 O O . GLY A 1 85 ? -3.698 6.255 -5.710 1.00 96.69 85 GLY A O 1
ATOM 630 N N . ARG A 1 86 ? -4.634 7.487 -4.073 1.00 97.00 86 ARG A N 1
ATOM 631 C CA . ARG A 1 86 ? -3.861 8.720 -4.288 1.00 97.00 86 ARG A CA 1
ATOM 632 C C . ARG A 1 86 ? -2.665 8.834 -3.343 1.00 97.00 86 ARG A C 1
ATOM 634 O O . ARG A 1 86 ? -1.822 9.702 -3.535 1.00 97.00 86 ARG A O 1
ATOM 641 N N . ARG A 1 87 ? -2.604 7.982 -2.317 1.00 97.81 87 ARG A N 1
ATOM 642 C CA . ARG A 1 87 ? -1.525 7.928 -1.331 1.00 97.81 87 ARG A CA 1
ATOM 643 C C . ARG A 1 87 ? -1.145 6.479 -1.048 1.00 97.81 87 ARG A C 1
ATOM 645 O O . ARG A 1 87 ? -2.022 5.641 -0.851 1.00 97.81 87 ARG A O 1
ATOM 652 N N . ALA A 1 88 ? 0.157 6.228 -0.985 1.00 97.81 88 ALA A N 1
ATOM 653 C CA . ALA A 1 88 ? 0.722 4.943 -0.604 1.00 97.81 88 ALA A CA 1
ATOM 654 C C . ALA A 1 88 ? 0.490 4.624 0.883 1.00 97.81 88 ALA A C 1
ATOM 656 O O . ALA A 1 88 ? 0.427 5.525 1.726 1.00 97.81 88 ALA A O 1
ATOM 657 N N . ILE A 1 89 ? 0.419 3.336 1.212 1.00 97.56 89 ILE A N 1
ATOM 658 C CA . ILE A 1 89 ? 0.551 2.856 2.588 1.00 97.56 89 ILE A CA 1
ATOM 659 C C . ILE A 1 89 ? 2.033 2.906 2.972 1.00 97.56 89 ILE A C 1
ATOM 661 O O . ILE A 1 89 ? 2.863 2.222 2.382 1.00 97.56 89 ILE A O 1
ATOM 665 N N . THR A 1 90 ? 2.364 3.727 3.967 1.00 97.69 90 THR A N 1
ATOM 666 C CA . THR A 1 90 ? 3.716 3.810 4.542 1.00 97.69 90 THR A CA 1
ATOM 667 C C . THR A 1 90 ? 3.941 2.709 5.585 1.00 97.69 90 THR A C 1
ATOM 669 O O . THR A 1 90 ? 2.959 2.148 6.076 1.00 97.69 90 THR A O 1
ATOM 672 N N . PRO A 1 91 ? 5.192 2.439 6.012 1.00 98.12 91 PRO A N 1
ATOM 673 C CA . PRO A 1 91 ? 5.462 1.517 7.121 1.00 98.12 91 PRO A CA 1
ATOM 674 C C . PRO A 1 91 ? 4.693 1.852 8.409 1.00 98.12 91 PRO A C 1
ATOM 676 O O . PRO A 1 91 ? 4.108 0.960 9.013 1.00 98.12 91 PRO A O 1
ATOM 679 N N . ASP A 1 92 ? 4.590 3.135 8.777 1.00 97.62 92 ASP A N 1
ATOM 680 C CA . ASP A 1 92 ? 3.763 3.584 9.914 1.00 97.62 92 ASP A CA 1
ATOM 681 C C . ASP A 1 92 ? 2.284 3.193 9.736 1.00 97.62 92 ASP A C 1
ATOM 683 O O . ASP A 1 92 ? 1.667 2.641 10.644 1.00 97.62 92 ASP A O 1
ATOM 687 N N . THR A 1 93 ? 1.717 3.401 8.541 1.00 96.81 93 THR A N 1
ATOM 688 C CA . THR A 1 93 ? 0.319 3.025 8.267 1.00 96.81 93 THR A CA 1
ATOM 689 C C . THR A 1 93 ? 0.140 1.506 8.241 1.00 96.81 93 THR A C 1
ATOM 691 O O . THR A 1 93 ? -0.872 1.011 8.723 1.00 96.81 93 THR A O 1
ATOM 694 N N . ALA A 1 94 ? 1.117 0.758 7.726 1.00 97.62 94 ALA A N 1
ATOM 695 C CA . ALA A 1 94 ? 1.104 -0.702 7.710 1.00 97.62 94 ALA A CA 1
ATOM 696 C C . ALA A 1 94 ? 1.093 -1.294 9.127 1.00 97.62 94 ALA A C 1
ATOM 698 O O . ALA A 1 94 ? 0.299 -2.190 9.401 1.00 97.62 94 ALA A O 1
ATOM 699 N N . ILE A 1 95 ? 1.918 -0.764 10.037 1.00 98.00 95 ILE A N 1
ATOM 700 C CA . ILE A 1 95 ? 1.942 -1.185 11.446 1.00 98.00 95 ILE A CA 1
ATOM 701 C C . ILE A 1 95 ? 0.605 -0.864 12.122 1.00 98.00 95 ILE A C 1
ATOM 703 O O . ILE A 1 95 ? 0.035 -1.726 12.784 1.00 98.00 95 ILE A O 1
ATOM 707 N N . ARG A 1 96 ? 0.049 0.335 11.899 1.00 97.12 96 ARG A N 1
ATOM 708 C CA . ARG A 1 96 ? -1.288 0.693 12.407 1.00 97.12 96 ARG A CA 1
ATOM 709 C C . ARG A 1 96 ? -2.355 -0.270 11.887 1.00 97.12 96 ARG A C 1
ATOM 711 O O . ARG A 1 96 ? -3.136 -0.801 12.667 1.00 97.12 96 ARG A O 1
ATOM 718 N N . CYS A 1 97 ? -2.370 -0.552 10.586 1.00 95.88 97 CYS A N 1
ATOM 719 C CA . CYS A 1 97 ? -3.301 -1.523 10.019 1.00 95.88 97 CYS A CA 1
ATOM 720 C C . CYS A 1 97 ? -3.122 -2.921 10.626 1.00 95.88 97 CYS A C 1
ATOM 722 O O . CYS A 1 97 ? -4.119 -3.598 10.854 1.00 95.88 97 CYS A O 1
ATOM 724 N N . ALA A 1 98 ? -1.892 -3.343 10.925 1.00 95.44 98 ALA A N 1
ATOM 725 C CA . ALA A 1 98 ? -1.641 -4.629 11.564 1.00 95.44 98 ALA A CA 1
ATOM 726 C C . ALA A 1 98 ? -2.222 -4.715 12.974 1.00 95.44 98 ALA A C 1
ATOM 728 O O . ALA A 1 98 ? -2.911 -5.680 13.295 1.00 95.44 98 ALA A O 1
ATOM 729 N N . LEU A 1 99 ? -2.030 -3.667 13.775 1.00 94.75 99 LEU A N 1
ATOM 730 C CA . LEU A 1 99 ? -2.572 -3.589 15.131 1.00 94.75 99 LEU A CA 1
ATOM 731 C C . LEU A 1 99 ? -4.108 -3.589 15.161 1.00 94.75 99 LEU A C 1
ATOM 733 O O . LEU A 1 99 ? -4.693 -4.113 16.103 1.00 94.75 99 LEU A O 1
ATOM 737 N N . HIS A 1 100 ? -4.766 -3.016 14.147 1.00 94.25 100 HIS 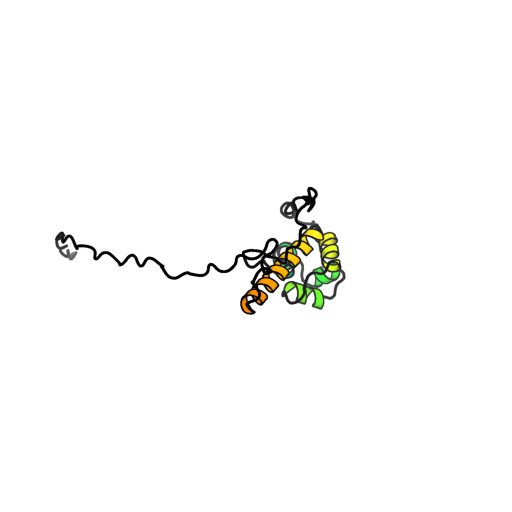A N 1
ATOM 738 C CA . HIS A 1 100 ? -6.225 -2.853 14.141 1.00 94.25 100 HIS A CA 1
ATOM 739 C C . HIS A 1 100 ? -6.994 -3.910 13.342 1.00 94.25 100 HIS A C 1
ATOM 741 O O . HIS A 1 100 ? -8.139 -4.200 13.678 1.00 94.25 100 HIS A O 1
ATOM 747 N N . PHE A 1 101 ? -6.403 -4.472 12.288 1.00 91.38 101 PHE A N 1
ATOM 748 C CA . PHE A 1 101 ? -7.080 -5.408 11.384 1.00 91.38 101 PHE A CA 1
ATOM 749 C C . PHE A 1 101 ? -6.505 -6.829 11.424 1.00 91.38 101 PHE A C 1
ATOM 751 O O . PHE A 1 101 ? -7.025 -7.707 10.740 1.00 91.38 101 PHE A O 1
ATOM 758 N N . GLY A 1 102 ? -5.439 -7.066 12.197 1.00 85.88 102 GLY A N 1
ATOM 759 C CA . GLY A 1 102 ? -4.891 -8.403 12.444 1.00 85.88 102 GLY A CA 1
ATOM 760 C C . GLY A 1 102 ? -4.060 -9.009 11.306 1.00 85.88 102 GLY A C 1
ATOM 761 O O . GLY A 1 102 ? -3.665 -10.164 11.408 1.00 85.88 102 GLY A O 1
ATOM 762 N N . ALA A 1 103 ? -3.782 -8.265 10.230 1.00 87.31 103 ALA A N 1
ATOM 763 C CA . ALA A 1 103 ? -2.884 -8.693 9.151 1.00 87.31 103 ALA A CA 1
ATOM 764 C C . ALA A 1 103 ? -1.491 -8.067 9.307 1.00 87.31 103 ALA A C 1
ATOM 766 O O . ALA A 1 103 ? -1.399 -6.860 9.506 1.00 87.31 103 ALA A O 1
ATOM 767 N N . ASP A 1 104 ? -0.417 -8.840 9.141 1.00 93.94 104 ASP A N 1
ATOM 768 C CA . ASP A 1 104 ? 0.959 -8.383 9.392 1.00 93.94 104 ASP A CA 1
ATOM 769 C C . ASP A 1 104 ? 1.355 -7.102 8.636 1.00 93.94 104 ASP A C 1
ATOM 771 O O . ASP A 1 104 ? 0.972 -6.875 7.487 1.00 93.94 104 ASP A O 1
ATOM 775 N N . ALA A 1 105 ? 2.229 -6.282 9.229 1.00 96.12 105 ALA A N 1
ATOM 776 C CA . ALA A 1 105 ? 2.742 -5.073 8.572 1.00 96.12 105 ALA A CA 1
ATOM 777 C C . ALA A 1 105 ? 3.432 -5.388 7.226 1.00 96.12 105 ALA A C 1
ATOM 779 O O . ALA A 1 105 ? 3.283 -4.646 6.253 1.00 96.12 105 ALA A O 1
ATOM 780 N N . ALA A 1 106 ? 4.131 -6.526 7.145 1.00 96.00 106 ALA A N 1
ATOM 781 C CA . ALA A 1 106 ? 4.776 -7.001 5.923 1.00 96.00 106 ALA A CA 1
ATOM 782 C C . ALA A 1 106 ? 3.771 -7.290 4.796 1.00 96.00 106 ALA A C 1
ATOM 784 O O . ALA A 1 106 ? 4.067 -7.018 3.634 1.00 96.00 106 ALA A O 1
ATOM 785 N N . PHE A 1 107 ? 2.568 -7.771 5.124 1.00 96.38 107 PHE A N 1
ATOM 786 C CA . PHE A 1 107 ? 1.512 -8.004 4.142 1.00 96.38 107 PHE A CA 1
ATOM 787 C C . PHE A 1 107 ? 1.083 -6.693 3.469 1.00 96.38 107 PHE A C 1
ATOM 789 O O . PHE A 1 107 ? 1.045 -6.600 2.240 1.00 96.38 107 PHE A O 1
ATOM 796 N N . TRP A 1 108 ? 0.841 -5.642 4.256 1.00 96.81 108 TRP A N 1
ATOM 797 C CA . TRP A 1 108 ? 0.476 -4.323 3.728 1.00 96.81 108 TRP A CA 1
ATOM 798 C C . TRP A 1 108 ? 1.572 -3.719 2.847 1.00 96.81 108 TRP A C 1
ATOM 800 O O . TRP A 1 108 ? 1.282 -3.162 1.785 1.00 96.81 108 TRP A O 1
ATOM 810 N N . LEU A 1 109 ? 2.832 -3.860 3.263 1.00 97.81 109 LEU A N 1
ATOM 811 C CA . LEU A 1 109 ? 3.982 -3.387 2.494 1.00 97.81 109 LEU A CA 1
ATOM 812 C C . LEU A 1 109 ? 4.195 -4.192 1.210 1.00 97.81 109 LEU A C 1
ATOM 814 O O . LEU A 1 109 ? 4.540 -3.607 0.187 1.00 97.81 109 LEU A O 1
ATOM 818 N N . ALA A 1 110 ? 3.931 -5.499 1.220 1.00 96.88 110 ALA A N 1
ATOM 819 C CA . ALA A 1 110 ? 3.993 -6.325 0.019 1.00 96.88 110 ALA A CA 1
ATOM 820 C C . ALA A 1 110 ? 2.950 -5.889 -1.023 1.00 96.88 110 ALA A C 1
ATOM 822 O O . ALA A 1 110 ? 3.274 -5.778 -2.205 1.00 96.88 110 ALA A O 1
ATOM 823 N N . LEU A 1 111 ? 1.723 -5.561 -0.595 1.00 97.06 111 LEU A N 1
ATOM 824 C CA . LEU A 1 111 ? 0.699 -5.008 -1.490 1.00 97.06 111 LEU A CA 1
ATOM 825 C C . LEU A 1 111 ? 1.131 -3.665 -2.096 1.00 97.06 111 LEU A C 1
ATOM 827 O O . LEU A 1 111 ? 0.931 -3.433 -3.290 1.00 97.06 111 LEU A O 1
ATOM 831 N N . GLN A 1 112 ? 1.726 -2.788 -1.283 1.00 97.94 112 GLN A N 1
ATOM 832 C CA . GLN A 1 112 ? 2.242 -1.501 -1.748 1.00 97.94 112 GLN A CA 1
ATOM 833 C C . GLN A 1 112 ? 3.397 -1.686 -2.737 1.00 97.94 112 GLN A C 1
ATOM 835 O O . GLN A 1 112 ? 3.367 -1.103 -3.816 1.00 97.94 112 GLN A O 1
ATOM 840 N N . SER A 1 113 ? 4.356 -2.555 -2.417 1.00 97.94 113 SER A N 1
ATOM 841 C CA . SER A 1 113 ? 5.500 -2.860 -3.277 1.00 97.94 113 SER A CA 1
ATOM 842 C C . SER A 1 113 ? 5.061 -3.425 -4.626 1.00 97.94 113 SER A C 1
ATOM 844 O O . SER A 1 113 ? 5.518 -2.944 -5.659 1.00 97.94 113 SER A O 1
ATOM 846 N N . ALA A 1 114 ? 4.120 -4.375 -4.635 1.00 97.56 114 ALA A N 1
ATOM 847 C CA . ALA A 1 114 ? 3.561 -4.928 -5.864 1.00 97.56 114 ALA A CA 1
ATOM 848 C C . ALA A 1 114 ? 2.882 -3.849 -6.723 1.00 97.56 114 ALA A C 1
ATOM 850 O O . ALA A 1 114 ? 3.051 -3.824 -7.942 1.00 97.56 114 ALA A O 1
ATOM 851 N N . TRP A 1 115 ? 2.114 -2.951 -6.096 1.00 98.06 115 TRP A N 1
ATOM 852 C CA . TRP A 1 115 ? 1.479 -1.835 -6.793 1.00 98.06 115 TRP A CA 1
ATOM 853 C C . TRP A 1 115 ? 2.500 -0.860 -7.378 1.00 98.06 115 TRP A C 1
ATOM 855 O O . TRP A 1 115 ? 2.429 -0.546 -8.566 1.00 98.06 115 TRP A O 1
ATOM 865 N N . ASP A 1 116 ? 3.463 -0.411 -6.580 1.00 97.44 116 ASP A N 1
ATOM 866 C CA . ASP A 1 116 ? 4.454 0.572 -7.011 1.00 97.44 116 ASP A CA 1
ATOM 867 C C . ASP A 1 116 ? 5.370 0.014 -8.100 1.00 97.44 116 ASP A C 1
ATOM 869 O O . ASP A 1 116 ? 5.623 0.699 -9.091 1.00 97.44 116 ASP A O 1
ATOM 873 N N . SER A 1 117 ? 5.805 -1.243 -7.969 1.00 97.06 117 SER A N 1
ATOM 874 C CA . SER A 1 117 ? 6.670 -1.898 -8.952 1.00 97.06 117 SER A CA 1
ATOM 875 C C . SER A 1 117 ? 5.954 -2.100 -10.290 1.00 97.06 117 SER A C 1
ATOM 877 O O . SER A 1 117 ? 6.531 -1.820 -11.341 1.00 97.06 117 SER A O 1
ATOM 879 N N . PHE A 1 118 ? 4.669 -2.475 -10.268 1.00 96.75 118 PHE A N 1
ATOM 880 C CA . PHE A 1 118 ? 3.838 -2.536 -11.471 1.00 96.75 118 PHE A CA 1
ATOM 881 C C . PHE A 1 118 ? 3.700 -1.161 -12.135 1.00 96.75 118 PHE A C 1
ATOM 883 O O . PHE A 1 118 ? 3.930 -1.020 -13.333 1.00 96.75 118 PHE A O 1
ATOM 890 N N . GLN A 1 119 ? 3.355 -0.123 -11.368 1.00 96.06 119 GLN A N 1
ATOM 891 C CA . GLN A 1 119 ? 3.173 1.221 -11.918 1.00 96.06 119 GLN A CA 1
ATOM 892 C C . GLN A 1 119 ? 4.481 1.811 -12.464 1.00 96.06 119 GLN A C 1
ATOM 894 O O . GLN A 1 119 ? 4.447 2.503 -13.479 1.00 96.06 119 GLN A O 1
ATOM 899 N N . ALA A 1 120 ? 5.617 1.544 -11.815 1.00 95.19 120 ALA A N 1
ATOM 900 C CA . ALA A 1 120 ? 6.933 1.941 -12.303 1.00 95.19 120 ALA A CA 1
ATOM 901 C C . ALA A 1 120 ? 7.275 1.228 -13.616 1.00 95.19 120 ALA A C 1
ATOM 903 O O . ALA A 1 120 ? 7.684 1.879 -14.574 1.00 95.19 120 ALA A O 1
ATOM 904 N N . TRP A 1 121 ? 7.023 -0.080 -13.695 1.00 93.25 121 TRP A N 1
ATOM 905 C CA . TRP A 1 121 ? 7.231 -0.859 -14.911 1.00 93.25 121 TRP A CA 1
ATOM 906 C C . TRP A 1 121 ? 6.398 -0.352 -16.092 1.00 93.25 121 TRP A C 1
ATOM 908 O O . TRP A 1 121 ? 6.923 -0.193 -17.191 1.00 93.25 121 TRP A O 1
ATOM 918 N N . GLU A 1 122 ? 5.115 -0.046 -15.879 1.00 92.56 122 GLU A N 1
ATOM 919 C CA . GLU A 1 122 ? 4.266 0.520 -16.934 1.00 92.56 122 GLU A CA 1
ATOM 920 C C . GLU A 1 122 ? 4.806 1.859 -17.460 1.00 92.56 122 GLU A C 1
ATOM 922 O O . GLU A 1 122 ? 4.769 2.087 -18.668 1.00 92.56 122 GLU A O 1
ATOM 927 N N . ARG A 1 123 ? 5.358 2.714 -16.585 1.00 92.19 123 ARG A N 1
ATOM 928 C CA . ARG A 1 123 ? 6.007 3.973 -16.994 1.00 92.19 123 ARG A CA 1
ATOM 929 C C . ARG A 1 123 ? 7.284 3.710 -17.793 1.00 92.19 123 ARG A C 1
ATOM 931 O O . ARG A 1 123 ? 7.404 4.199 -18.905 1.00 92.19 123 ARG A O 1
ATOM 938 N N . MET A 1 124 ? 8.177 2.851 -17.295 1.00 89.12 124 MET A N 1
ATOM 939 C CA . MET A 1 124 ? 9.439 2.523 -17.976 1.00 89.12 124 MET A CA 1
ATOM 940 C C . MET A 1 124 ? 9.223 1.898 -19.358 1.00 89.12 124 MET A C 1
ATOM 942 O O . MET A 1 124 ? 9.966 2.197 -20.290 1.00 89.12 124 MET A O 1
ATOM 946 N N . LYS A 1 125 ? 8.194 1.054 -19.515 1.00 86.88 125 LYS A N 1
ATOM 947 C CA . LYS A 1 125 ? 7.789 0.533 -20.828 1.00 86.88 125 LYS A CA 1
ATOM 948 C C . LYS A 1 125 ? 7.350 1.646 -21.777 1.00 86.88 125 LYS A C 1
ATOM 950 O O . LYS A 1 125 ? 7.696 1.582 -22.951 1.00 86.88 125 LYS A O 1
ATOM 955 N N . ALA A 1 126 ? 6.587 2.624 -21.286 1.00 85.12 126 ALA A N 1
ATOM 956 C CA . ALA A 1 126 ? 6.169 3.774 -22.084 1.00 85.12 126 ALA A CA 1
ATOM 957 C C . ALA A 1 126 ? 7.368 4.656 -22.478 1.00 85.12 126 ALA A C 1
ATOM 959 O O . ALA A 1 126 ? 7.417 5.143 -23.603 1.00 85.12 126 ALA A O 1
ATOM 960 N N . ASP A 1 127 ? 8.359 4.769 -21.592 1.00 84.69 127 ASP A N 1
ATOM 961 C CA . ASP A 1 127 ? 9.591 5.536 -21.805 1.00 84.69 127 ASP A CA 1
ATOM 962 C C . ASP A 1 127 ? 10.657 4.769 -22.626 1.00 84.69 127 ASP A C 1
ATOM 964 O O . ASP A 1 127 ? 11.721 5.307 -22.928 1.00 84.69 127 ASP A O 1
ATOM 968 N N . GLY A 1 128 ? 10.417 3.497 -22.976 1.00 81.12 128 GLY A N 1
ATOM 969 C CA . GLY A 1 128 ? 11.356 2.649 -23.729 1.00 81.12 128 GLY A CA 1
ATOM 970 C C . GLY A 1 128 ? 12.554 2.119 -22.923 1.00 81.12 128 GLY A C 1
ATOM 971 O O . GLY A 1 128 ? 13.435 1.460 -23.479 1.00 81.12 128 GLY A O 1
ATOM 972 N N . VAL A 1 129 ? 12.588 2.337 -21.606 1.00 73.81 129 VAL A N 1
ATOM 973 C CA . VAL A 1 129 ? 13.683 1.932 -20.708 1.00 73.81 129 VAL A CA 1
ATOM 974 C C . VAL A 1 129 ? 13.527 0.457 -20.325 1.00 73.81 129 VAL A C 1
ATOM 976 O O . VAL A 1 129 ? 13.080 0.112 -19.235 1.00 73.81 129 VAL A O 1
ATOM 979 N N . THR A 1 130 ? 13.860 -0.443 -21.250 1.00 66.19 130 THR A N 1
ATOM 980 C CA . THR A 1 130 ? 13.778 -1.905 -21.029 1.00 66.19 130 THR A CA 1
ATOM 981 C C . THR A 1 130 ? 15.041 -2.669 -21.428 1.00 66.19 130 THR A C 1
ATOM 983 O O . THR A 1 130 ? 15.092 -3.891 -21.279 1.00 66.19 130 THR A O 1
ATOM 986 N N . ALA A 1 131 ? 16.081 -1.977 -21.904 1.00 62.84 131 ALA A N 1
ATOM 987 C CA . ALA A 1 131 ? 17.311 -2.626 -22.341 1.00 62.84 131 ALA A CA 1
ATOM 988 C C . ALA A 1 131 ? 18.148 -3.109 -21.135 1.00 62.84 131 ALA A C 1
ATOM 990 O O . ALA A 1 131 ? 18.466 -2.306 -20.254 1.00 62.84 131 ALA A O 1
ATOM 991 N N . PRO A 1 132 ? 18.523 -4.401 -21.072 1.00 65.75 132 PRO A N 1
ATOM 992 C CA . PRO A 1 132 ? 19.461 -4.887 -20.067 1.00 65.75 132 PRO A CA 1
ATOM 993 C C . PRO A 1 132 ? 20.848 -4.260 -20.263 1.00 65.75 132 PRO A C 1
ATOM 995 O O . PRO A 1 132 ? 21.181 -3.796 -21.355 1.00 65.75 132 PRO A O 1
ATOM 998 N N . LEU A 1 133 ? 21.668 -4.283 -19.203 1.00 62.38 133 LEU A N 1
ATOM 999 C CA . LEU A 1 133 ? 23.067 -3.852 -19.274 1.00 62.38 133 LEU A CA 1
ATOM 1000 C C . LEU A 1 133 ? 23.777 -4.519 -20.472 1.00 62.38 133 LEU A C 1
ATOM 1002 O O . LEU A 1 133 ? 23.572 -5.719 -20.701 1.00 62.38 133 LEU A O 1
ATOM 1006 N N . PRO A 1 134 ? 24.621 -3.780 -21.217 1.00 60.03 134 PRO A N 1
ATOM 1007 C CA . PRO A 1 134 ? 25.459 -4.359 -22.259 1.00 60.03 134 PRO A CA 1
ATOM 1008 C C . PRO A 1 134 ? 26.255 -5.546 -21.703 1.00 60.03 134 PRO A C 1
ATOM 1010 O O . PRO A 1 134 ? 26.879 -5.442 -20.644 1.00 60.03 134 PRO A O 1
ATOM 1013 N N . ARG A 1 135 ? 26.234 -6.683 -22.409 1.00 62.28 135 ARG A N 1
ATOM 1014 C CA . ARG A 1 135 ? 27.054 -7.849 -22.041 1.00 62.28 135 ARG A CA 1
ATOM 1015 C C . ARG A 1 135 ? 28.532 -7.438 -22.058 1.00 62.28 135 ARG A C 1
ATOM 1017 O O . ARG A 1 135 ? 28.967 -6.844 -23.041 1.00 62.28 135 ARG A O 1
ATOM 1024 N N . GLY A 1 136 ? 29.281 -7.741 -20.994 1.00 63.53 136 GLY A N 1
ATOM 1025 C CA . GLY A 1 136 ? 30.687 -7.340 -20.834 1.00 63.53 136 GLY A CA 1
ATOM 1026 C C . GLY A 1 136 ? 30.943 -6.269 -19.764 1.00 63.53 136 GLY A C 1
ATOM 1027 O O . GLY A 1 136 ? 32.100 -6.022 -19.438 1.00 63.53 136 GLY A O 1
ATOM 1028 N N . LEU A 1 137 ? 29.89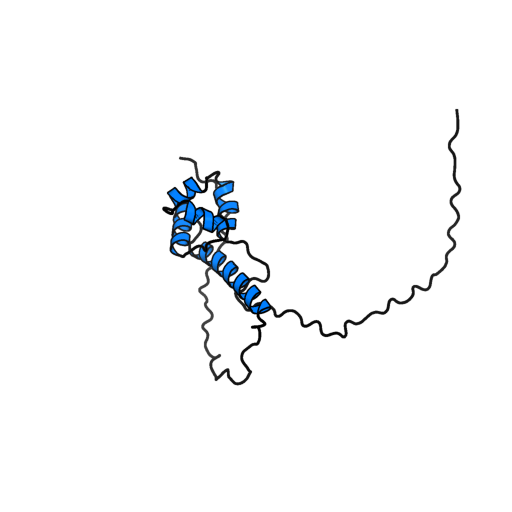4 -5.672 -19.181 1.00 57.38 137 LEU A N 1
ATOM 1029 C CA . LEU A 1 137 ? 29.987 -4.830 -17.972 1.00 57.38 137 LEU A CA 1
ATOM 1030 C C . LEU A 1 137 ? 29.644 -5.601 -16.685 1.00 57.38 137 LEU A C 1
ATOM 1032 O O . LEU A 1 137 ? 29.761 -5.072 -15.581 1.00 57.38 137 LEU A O 1
ATOM 1036 N N . ASP A 1 138 ? 29.246 -6.866 -16.813 1.00 61.28 138 ASP A N 1
ATOM 1037 C CA . ASP A 1 138 ? 29.040 -7.821 -15.730 1.00 61.28 138 ASP A CA 1
ATOM 1038 C C . ASP 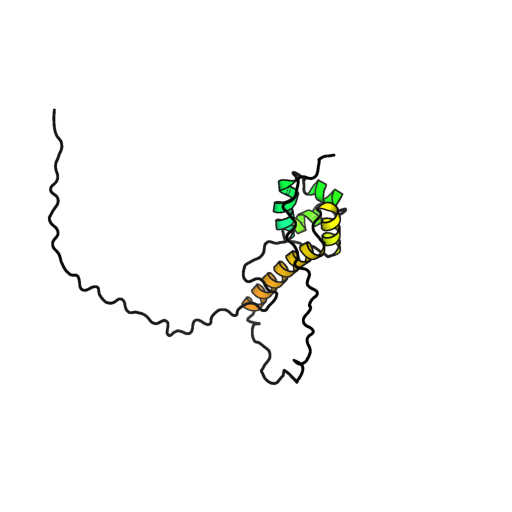A 1 138 ? 30.384 -8.387 -15.252 1.00 61.28 138 ASP A C 1
ATOM 1040 O O . ASP A 1 138 ? 30.655 -9.585 -15.319 1.00 61.28 138 ASP A O 1
ATOM 1044 N N . GLY A 1 139 ? 31.261 -7.503 -14.773 1.00 50.78 139 GLY A N 1
ATOM 1045 C CA . GLY A 1 139 ? 32.489 -7.899 -14.099 1.00 50.78 139 GLY A CA 1
ATOM 1046 C C . GLY A 1 139 ? 32.180 -8.897 -12.980 1.00 50.78 139 GLY A C 1
ATOM 1047 O O . GLY A 1 139 ? 31.610 -8.532 -11.960 1.00 50.78 139 GLY A O 1
ATOM 1048 N N . ARG A 1 140 ? 32.520 -10.171 -13.205 1.00 51.19 140 ARG A N 1
ATOM 1049 C CA . ARG A 1 140 ? 32.824 -11.210 -12.204 1.00 51.19 140 ARG A CA 1
ATOM 1050 C C . ARG A 1 140 ? 32.195 -11.001 -10.807 1.00 51.19 140 ARG A C 1
ATOM 1052 O O . ARG A 1 140 ? 32.913 -10.649 -9.881 1.00 51.19 140 ARG A O 1
ATOM 1059 N N . ALA A 1 141 ? 30.902 -11.281 -10.612 1.00 49.34 141 ALA A N 1
ATOM 1060 C CA . ALA A 1 141 ? 30.325 -11.366 -9.253 1.00 49.34 141 ALA A CA 1
ATOM 1061 C C . ALA A 1 141 ? 28.979 -12.124 -9.165 1.00 49.34 141 ALA A C 1
ATOM 1063 O O . ALA A 1 141 ? 28.069 -11.704 -8.458 1.00 49.34 141 ALA A O 1
ATOM 1064 N N . ARG A 1 142 ? 28.801 -13.248 -9.876 1.00 51.66 142 ARG A N 1
ATOM 1065 C CA . ARG A 1 142 ? 27.646 -14.155 -9.645 1.00 51.66 142 ARG A CA 1
ATOM 1066 C C . ARG A 1 142 ? 27.974 -15.379 -8.782 1.00 51.66 142 ARG A C 1
ATOM 1068 O O . ARG A 1 142 ? 27.157 -16.289 -8.681 1.00 51.66 142 ARG A O 1
ATOM 1075 N N . ALA A 1 143 ? 29.137 -15.404 -8.135 1.00 48.00 143 ALA A N 1
ATOM 1076 C CA . ALA A 1 143 ? 29.451 -16.398 -7.116 1.00 48.00 143 ALA A CA 1
ATOM 1077 C C . ALA A 1 143 ? 29.035 -15.848 -5.741 1.00 48.00 143 ALA A C 1
ATOM 1079 O O . ALA A 1 143 ? 29.710 -14.977 -5.204 1.00 48.00 143 ALA A O 1
ATOM 1080 N N . GLY A 1 144 ? 27.917 -16.338 -5.193 1.00 46.25 144 GLY A N 1
ATOM 1081 C CA . GLY A 1 144 ? 27.590 -16.151 -3.773 1.00 46.25 144 GLY A CA 1
ATOM 1082 C C . GLY A 1 144 ? 26.425 -15.221 -3.430 1.00 46.25 144 GLY A C 1
ATOM 1083 O O . GLY A 1 144 ? 26.506 -14.527 -2.424 1.00 46.25 144 GLY A O 1
ATOM 1084 N N . LEU A 1 145 ? 25.324 -15.208 -4.193 1.00 50.72 145 LEU A N 1
ATOM 1085 C CA . LEU A 1 145 ? 24.079 -14.664 -3.636 1.00 50.72 145 LEU A CA 1
ATOM 1086 C C . LEU A 1 145 ? 23.493 -15.721 -2.677 1.00 50.72 145 LEU A C 1
ATOM 1088 O O . LEU A 1 145 ? 23.134 -16.803 -3.157 1.00 50.72 145 LEU A O 1
ATOM 1092 N N . PRO A 1 146 ? 23.422 -15.481 -1.353 1.00 46.62 146 PRO A N 1
ATOM 1093 C CA . PRO A 1 146 ? 22.823 -16.441 -0.438 1.00 46.62 146 PRO A CA 1
ATOM 1094 C C . PRO A 1 146 ? 21.364 -16.653 -0.846 1.00 46.62 146 PRO A C 1
ATOM 1096 O O . PRO A 1 146 ? 20.599 -15.695 -0.988 1.00 46.62 146 PRO A O 1
ATOM 1099 N N . ARG A 1 147 ? 20.980 -17.913 -1.078 1.00 53.91 147 ARG A N 1
ATOM 1100 C CA . ARG A 1 147 ? 19.567 -18.273 -1.210 1.00 53.91 147 ARG A CA 1
ATOM 1101 C C . ARG A 1 147 ? 18.928 -17.936 0.131 1.00 53.91 147 ARG A C 1
ATOM 1103 O O . ARG A 1 147 ? 19.299 -18.502 1.151 1.00 53.91 147 ARG A O 1
ATOM 1110 N N . GLY A 1 148 ? 18.059 -16.931 0.143 1.00 52.16 148 GLY A N 1
ATOM 1111 C CA . GLY A 1 148 ? 17.344 -16.532 1.345 1.00 52.16 148 GLY A CA 1
ATOM 1112 C C . GLY A 1 148 ? 16.351 -17.617 1.741 1.00 52.16 148 GLY A C 1
ATOM 1113 O O . GLY A 1 148 ? 15.179 -17.522 1.395 1.00 52.16 148 GLY A O 1
ATOM 1114 N N . ASP A 1 149 ? 16.805 -18.613 2.499 1.00 50.09 149 ASP A N 1
ATOM 1115 C CA . ASP A 1 149 ? 15.987 -19.683 3.090 1.00 50.09 149 ASP A CA 1
ATOM 1116 C C . ASP A 1 149 ? 15.100 -19.183 4.260 1.00 50.09 149 ASP A C 1
ATOM 1118 O O . ASP A 1 149 ? 14.689 -19.948 5.126 1.00 50.09 149 ASP A O 1
ATOM 1122 N N . GLY A 1 150 ? 14.780 -17.884 4.299 1.00 48.88 150 GLY A N 1
ATOM 1123 C CA . GLY A 1 150 ? 14.049 -17.227 5.389 1.00 48.88 150 GLY A CA 1
ATOM 1124 C C . GLY A 1 150 ? 12.818 -16.430 4.956 1.00 48.88 150 GLY A C 1
ATOM 1125 O O . GLY A 1 150 ? 12.280 -15.671 5.758 1.00 48.88 150 GLY A O 1
ATOM 1126 N N . MET A 1 151 ? 12.359 -16.553 3.705 1.00 44.19 151 MET A N 1
ATOM 1127 C CA . MET A 1 151 ? 11.106 -15.920 3.286 1.00 44.19 151 MET A CA 1
ATOM 1128 C C . MET A 1 151 ? 9.946 -16.798 3.761 1.00 44.19 151 MET A C 1
ATOM 1130 O O . MET A 1 151 ? 9.465 -17.673 3.040 1.00 44.19 151 MET A O 1
ATOM 1134 N N . THR A 1 152 ? 9.534 -16.603 5.015 1.00 50.41 152 THR A N 1
ATOM 1135 C CA . THR A 1 152 ? 8.271 -17.112 5.554 1.00 50.41 152 THR A CA 1
ATOM 1136 C C . THR A 1 152 ? 7.203 -16.924 4.482 1.00 50.41 152 THR A C 1
ATOM 1138 O O . THR A 1 152 ? 6.950 -15.798 4.049 1.00 50.41 152 THR A O 1
ATOM 1141 N N . ARG A 1 153 ? 6.609 -18.029 3.999 1.00 47.28 153 ARG A N 1
ATOM 1142 C CA . ARG A 1 153 ? 5.394 -17.970 3.176 1.00 47.28 153 ARG A CA 1
ATOM 1143 C C . ARG A 1 153 ? 4.448 -17.055 3.934 1.00 47.28 153 ARG A C 1
ATOM 1145 O O . ARG A 1 153 ? 4.011 -17.431 5.017 1.00 47.28 153 ARG A O 1
ATOM 1152 N N . ALA A 1 154 ? 4.175 -15.872 3.387 1.00 45.88 154 ALA A N 1
ATOM 1153 C CA . ALA A 1 154 ? 3.079 -15.041 3.843 1.00 45.88 154 ALA A CA 1
ATOM 1154 C C . ALA A 1 154 ? 1.830 -15.907 3.685 1.00 45.88 154 ALA A C 1
ATOM 1156 O O . ALA A 1 154 ? 1.296 -16.067 2.584 1.00 45.88 154 ALA A O 1
ATOM 1157 N N . ALA A 1 155 ? 1.454 -16.586 4.766 1.00 40.97 155 ALA A N 1
ATOM 1158 C CA . ALA A 1 155 ? 0.180 -17.240 4.870 1.00 40.97 155 ALA A CA 1
ATOM 1159 C C . ALA A 1 155 ? -0.827 -16.121 4.638 1.00 40.97 155 ALA A C 1
ATOM 1161 O O . ALA A 1 155 ? -0.861 -15.141 5.379 1.00 40.97 155 ALA A O 1
ATOM 1162 N N . LEU A 1 156 ? -1.576 -16.222 3.542 1.00 45.88 156 LEU A N 1
ATOM 1163 C CA . LEU A 1 156 ? -2.783 -15.434 3.385 1.00 45.88 156 LEU A CA 1
ATOM 1164 C C . LEU A 1 156 ? -3.567 -15.634 4.695 1.00 45.88 156 LEU A C 1
ATOM 1166 O O . LEU A 1 156 ? -3.809 -16.800 5.029 1.00 45.88 156 LEU A O 1
ATOM 1170 N N . PRO A 1 157 ? -3.866 -14.577 5.477 1.00 49.69 157 PRO A N 1
ATOM 1171 C CA . PRO A 1 157 ? -4.555 -14.752 6.748 1.00 49.69 157 PRO A CA 1
ATOM 1172 C C . PRO A 1 157 ? -5.803 -15.625 6.545 1.00 49.69 157 PRO A C 1
ATOM 1174 O O . PRO A 1 157 ? -6.497 -15.447 5.533 1.00 49.69 157 PRO A O 1
ATOM 1177 N N . PRO A 1 158 ? -6.080 -16.589 7.447 1.00 40.41 158 PRO A N 1
ATOM 1178 C CA . PRO A 1 158 ? -7.314 -17.359 7.380 1.00 40.41 158 PRO A CA 1
ATOM 1179 C C . PRO A 1 158 ? -8.489 -16.381 7.344 1.00 40.41 158 PRO A C 1
ATOM 1181 O O . PRO A 1 158 ? -8.442 -15.335 7.994 1.00 40.41 158 PRO A O 1
ATOM 1184 N N . ALA A 1 159 ? -9.492 -16.700 6.522 1.00 46.75 159 ALA A N 1
ATOM 1185 C CA . ALA A 1 159 ? -10.670 -15.874 6.291 1.00 46.75 159 ALA A CA 1
ATOM 1186 C C . ALA A 1 159 ? -11.145 -15.223 7.600 1.00 46.75 159 ALA A C 1
ATOM 1188 O O . ALA A 1 159 ? -11.433 -15.924 8.569 1.00 46.75 159 ALA A O 1
ATOM 1189 N N . LEU A 1 160 ? -11.143 -13.886 7.614 1.00 51.44 160 LEU A N 1
ATOM 1190 C CA . LEU A 1 160 ? -11.433 -13.040 8.769 1.00 51.44 160 LEU A CA 1
ATOM 1191 C C . LEU A 1 160 ? -12.693 -13.551 9.492 1.00 51.44 160 LEU A C 1
ATOM 1193 O O . LEU A 1 160 ? -13.797 -13.458 8.955 1.00 51.44 160 LEU A O 1
ATOM 1197 N N . ALA A 1 161 ? -12.534 -14.091 10.701 1.00 45.56 161 ALA A N 1
ATOM 1198 C CA . ALA A 1 161 ? -13.662 -14.275 11.603 1.00 45.56 161 ALA A CA 1
ATOM 1199 C C . ALA A 1 161 ? -14.171 -12.884 12.031 1.00 45.56 161 ALA A C 1
ATOM 1201 O O . ALA A 1 161 ? -13.357 -11.968 12.199 1.00 45.56 161 ALA A O 1
ATOM 1202 N N . PRO A 1 162 ? -15.492 -12.689 12.187 1.00 40.56 162 PRO A N 1
ATOM 1203 C CA . PRO A 1 162 ? -16.044 -11.396 12.568 1.00 40.56 162 PRO A CA 1
ATOM 1204 C C . PRO A 1 162 ? -15.513 -10.980 13.946 1.00 40.56 162 PRO A C 1
ATOM 1206 O O . PRO A 1 162 ? -15.631 -11.720 14.922 1.00 40.56 162 PRO A O 1
ATOM 1209 N N . VAL A 1 163 ? -14.919 -9.787 14.017 1.00 50.09 163 VAL A N 1
ATOM 1210 C CA . VAL A 1 163 ? -14.546 -9.147 15.284 1.00 50.09 163 VAL A CA 1
ATOM 1211 C C . VAL A 1 163 ? -15.844 -8.850 16.047 1.00 50.09 163 VAL A C 1
ATOM 1213 O O . VAL A 1 163 ? -16.739 -8.237 15.459 1.00 50.09 163 VAL A O 1
ATOM 1216 N N . PRO A 1 164 ? -15.998 -9.274 17.315 1.00 34.72 164 PRO A N 1
ATOM 1217 C CA . PRO A 1 164 ? -17.214 -8.995 18.067 1.00 34.72 164 PRO A CA 1
ATOM 1218 C C . PRO A 1 164 ? -17.359 -7.484 18.273 1.00 34.72 164 PRO A C 1
ATOM 1220 O O . PRO A 1 164 ? -16.426 -6.818 18.727 1.00 34.72 164 PRO A O 1
ATOM 1223 N N . ALA A 1 165 ? -18.531 -6.951 17.926 1.00 41.22 165 ALA A N 1
ATOM 1224 C CA . ALA A 1 165 ? -18.898 -5.578 18.245 1.00 41.22 165 ALA A CA 1
ATOM 1225 C C . ALA A 1 165 ? -18.886 -5.400 19.773 1.00 41.22 165 ALA A C 1
ATOM 1227 O O . ALA A 1 165 ? -19.465 -6.217 20.492 1.00 41.22 165 ALA A O 1
ATOM 1228 N N . ARG A 1 166 ? -18.181 -4.371 20.251 1.00 44.62 166 ARG A N 1
ATOM 1229 C CA . ARG A 1 166 ? -18.211 -3.924 21.649 1.00 44.62 166 ARG A CA 1
ATOM 1230 C C . ARG A 1 166 ? -19.293 -2.877 21.845 1.00 44.62 166 ARG A C 1
ATOM 1232 O O . ARG A 1 166 ? -19.452 -2.047 20.923 1.00 44.62 166 ARG A O 1
#

Foldseek 3Di:
DDDDDDDDDDDDDDDPPPDPPDPPPPPPPPPPPQDQQDPLADNDQADQLLCVCCPQPCVVLVHDLCRLCVQLVHDSVQSVCSNVSNDAQDLSNLVSCCVPVVAHSVVSVSSRSNNVSNVVVVVCVVVVVDDDDPPPVPPDDPPDDPPCPPPPPRPPPPRDDHDDDD